Protein AF-A0A9D7NKY5-F1 (afdb_monomer_lite)

Secondary structure (DSSP, 8-state):
--B-TTS-EEEEE-HHHHHHHHHS-HHHHHHTHHHHTSHHHHTTTPEEEEE-GGGS----SS-TT-S-EEEEEEEHHHHHTTTT---HHHHHHHHHHHHSHHHHHHHHHHHHHHHHHHHTSPPPHHHHTT--

Foldseek 3Di:
DDAFPVRKDKDWACPVVVVVLLVDALVVLVVCVVQLPDLVSVQQRIWMKIFDCPPVFHQDPVRNPTGDIDGDPDGSVCVLVVVVVDDPRRSVSVVVVCVDPVNVVVSVVVSVVSVVSSVPHDDPPVVVVVVD

Radius of gyration: 17.59 Å; chains: 1; bounding box: 40×30×55 Å

pLDDT: mean 81.78, std 12.65, range [46.16, 94.19]

Structure (mmCIF, N/CA/C/O backbone):
data_AF-A0A9D7NKY5-F1
#
_entry.id   AF-A0A9D7NKY5-F1
#
loop_
_atom_site.group_PDB
_atom_site.id
_atom_site.type_symbol
_atom_site.label_atom_id
_atom_site.label_alt_id
_atom_site.label_comp_id
_atom_site.label_asym_id
_atom_site.label_entity_id
_atom_site.label_seq_id
_atom_site.pdbx_PDB_ins_code
_atom_site.Cartn_x
_atom_site.Cartn_y
_atom_site.Cartn_z
_atom_site.occupancy
_atom_site.B_iso_or_equiv
_atom_site.auth_seq_id
_atom_site.auth_comp_id
_atom_site.auth_asym_id
_atom_site.auth_atom_id
_atom_site.pdbx_PDB_model_num
ATOM 1 N N . MET A 1 1 ? 10.768 9.017 -6.216 1.00 66.31 1 MET A N 1
ATOM 2 C CA . MET A 1 1 ? 9.847 7.859 -6.234 1.00 66.31 1 MET A CA 1
ATOM 3 C C . MET A 1 1 ? 10.612 6.661 -6.761 1.00 66.31 1 MET A C 1
ATOM 5 O O . MET A 1 1 ? 11.515 6.899 -7.560 1.00 66.31 1 MET A O 1
ATOM 9 N N . PRO A 1 2 ? 10.335 5.432 -6.297 1.00 76.62 2 PRO A N 1
ATOM 10 C CA . PRO A 1 2 ? 10.986 4.244 -6.840 1.00 76.62 2 PRO A CA 1
ATOM 11 C C . PRO A 1 2 ? 10.778 4.126 -8.357 1.00 76.62 2 PRO A C 1
ATOM 13 O O . PRO A 1 2 ? 9.707 4.473 -8.855 1.00 76.62 2 PRO A O 1
ATOM 16 N N . GLN A 1 3 ? 11.797 3.651 -9.076 1.00 82.06 3 GLN A N 1
ATOM 17 C CA . GLN A 1 3 ? 11.749 3.422 -10.519 1.00 82.06 3 GLN A CA 1
ATOM 18 C C . GLN A 1 3 ? 12.115 1.966 -10.807 1.00 82.06 3 GLN A C 1
ATOM 20 O O . GLN A 1 3 ? 13.192 1.506 -10.435 1.00 82.06 3 GLN A O 1
ATOM 25 N N . LEU A 1 4 ? 11.209 1.249 -11.466 1.00 80.56 4 LEU A N 1
ATOM 26 C CA . LEU A 1 4 ? 11.426 -0.117 -11.925 1.00 80.56 4 LEU A CA 1
ATOM 27 C C . LEU A 1 4 ? 12.456 -0.152 -13.063 1.00 80.56 4 LEU A C 1
ATOM 29 O O . LEU A 1 4 ? 12.638 0.830 -13.782 1.00 80.56 4 LEU A O 1
ATOM 33 N N . CYS A 1 5 ? 13.068 -1.315 -13.306 1.00 78.88 5 CYS A N 1
ATOM 34 C CA . CYS A 1 5 ? 14.031 -1.497 -14.401 1.00 78.88 5 CYS A CA 1
ATOM 35 C C . CYS A 1 5 ? 13.445 -1.213 -15.798 1.00 78.88 5 CYS A C 1
ATOM 37 O O . CYS A 1 5 ? 14.196 -0.945 -16.730 1.00 78.88 5 CYS A O 1
ATOM 39 N N . SER A 1 6 ? 12.118 -1.259 -15.948 1.00 78.12 6 SER A N 1
ATOM 40 C CA . SER A 1 6 ? 11.408 -0.868 -17.173 1.00 78.12 6 SER A CA 1
ATOM 41 C C . SER A 1 6 ? 11.294 0.646 -17.381 1.00 78.12 6 SER A C 1
ATOM 43 O O . SER A 1 6 ? 10.752 1.069 -18.395 1.00 78.12 6 SER A O 1
ATOM 45 N N . GLY A 1 7 ? 11.743 1.463 -16.424 1.00 77.62 7 GLY A N 1
ATOM 46 C CA . GLY A 1 7 ? 11.580 2.917 -16.426 1.00 77.62 7 GLY A CA 1
ATOM 47 C C . GLY A 1 7 ? 10.295 3.404 -15.748 1.00 77.62 7 GLY A C 1
ATOM 48 O O . GLY A 1 7 ? 10.194 4.586 -15.428 1.00 77.62 7 GLY A O 1
ATOM 49 N N . ARG A 1 8 ? 9.342 2.507 -15.451 1.00 78.31 8 ARG A N 1
ATOM 50 C CA . ARG A 1 8 ? 8.088 2.843 -14.756 1.00 78.31 8 ARG A CA 1
ATOM 51 C C . ARG A 1 8 ? 8.356 3.330 -13.336 1.00 78.31 8 ARG A C 1
ATOM 53 O O . ARG A 1 8 ? 9.018 2.640 -12.560 1.00 78.31 8 ARG A O 1
ATOM 60 N N . HIS A 1 9 ? 7.781 4.471 -12.967 1.00 83.88 9 HIS A N 1
ATOM 61 C CA . HIS A 1 9 ? 7.788 4.912 -11.575 1.00 83.88 9 HIS A CA 1
ATOM 62 C C . HIS A 1 9 ? 6.605 4.311 -10.834 1.00 83.88 9 HIS A C 1
ATOM 64 O O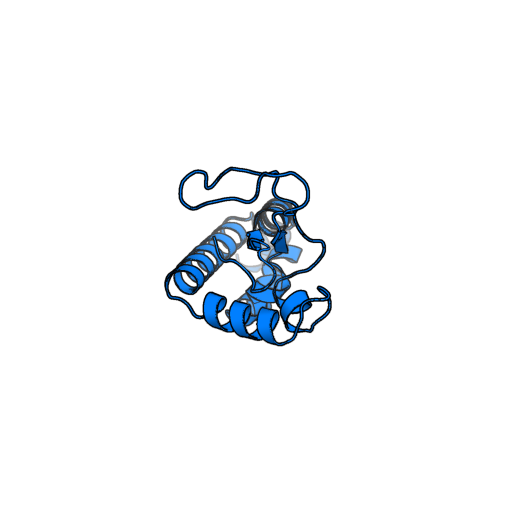 . HIS A 1 9 ? 5.482 4.294 -11.343 1.00 83.88 9 HIS A O 1
ATOM 70 N N . VAL A 1 10 ? 6.874 3.829 -9.626 1.00 87.25 10 VAL A N 1
ATOM 71 C CA . VAL A 1 10 ? 5.862 3.233 -8.756 1.00 87.25 10 VAL A CA 1
ATOM 72 C C . VAL A 1 10 ? 5.813 3.953 -7.412 1.00 87.25 10 VAL A C 1
ATOM 74 O O . VAL A 1 10 ? 6.633 4.822 -7.108 1.00 87.25 10 VAL A O 1
ATOM 77 N N . GLY A 1 11 ? 4.825 3.629 -6.596 1.00 88.88 11 GLY A N 1
ATOM 78 C CA . GLY A 1 11 ? 4.697 4.144 -5.243 1.00 88.88 11 GLY A CA 1
ATOM 79 C C . GLY A 1 11 ? 3.601 3.422 -4.478 1.00 88.88 11 GLY A C 1
ATOM 80 O O . GLY A 1 11 ? 2.928 2.541 -5.010 1.00 88.88 11 GLY A O 1
ATOM 81 N N . LEU A 1 12 ? 3.414 3.824 -3.226 1.00 91.50 12 LEU A N 1
ATOM 82 C CA . LEU A 1 12 ? 2.369 3.303 -2.354 1.00 91.50 12 LEU A CA 1
ATOM 83 C C . LEU A 1 12 ? 1.193 4.278 -2.328 1.00 91.50 12 LEU A C 1
ATOM 85 O O . LEU A 1 12 ? 1.383 5.481 -2.160 1.00 91.50 12 LEU A O 1
ATOM 89 N N . ALA A 1 13 ? -0.015 3.750 -2.476 1.00 92.06 13 ALA A N 1
ATOM 90 C CA . ALA A 1 13 ? -1.262 4.498 -2.455 1.00 92.06 13 ALA A CA 1
ATOM 91 C C . ALA A 1 13 ? -2.176 3.949 -1.347 1.00 92.06 13 ALA A C 1
ATOM 93 O O . ALA A 1 13 ? -3.039 3.108 -1.615 1.00 92.06 13 ALA A O 1
ATOM 94 N N . PRO A 1 14 ? -2.012 4.406 -0.090 1.00 92.12 14 PRO A N 1
ATOM 95 C CA . PRO A 1 14 ? -2.898 4.006 1.001 1.00 92.12 14 PRO A CA 1
ATOM 96 C C . PRO A 1 14 ? -4.264 4.702 0.941 1.00 92.12 14 PRO A C 1
ATOM 98 O O . PRO A 1 14 ? -5.205 4.225 1.562 1.00 92.12 14 PRO A O 1
ATOM 101 N N . GLY A 1 15 ? -4.389 5.803 0.186 1.00 90.62 15 GLY A N 1
ATOM 102 C CA . GLY A 1 15 ? -5.586 6.650 0.127 1.00 90.62 15 GLY A CA 1
ATOM 103 C C . GLY A 1 15 ? -6.907 5.887 -0.032 1.00 90.62 15 GLY A C 1
ATOM 104 O O . GLY A 1 15 ? -7.777 6.061 0.812 1.00 90.62 15 GLY A O 1
ATOM 105 N N . PRO A 1 16 ? -7.063 4.988 -1.025 1.00 89.38 16 PRO A N 1
ATOM 106 C CA . PRO A 1 16 ? -8.292 4.206 -1.174 1.00 89.38 16 PRO A CA 1
ATOM 107 C C . PRO A 1 16 ? -8.653 3.381 0.068 1.00 89.38 16 PRO A C 1
ATOM 109 O O . PRO A 1 16 ? -9.824 3.304 0.434 1.00 89.38 16 PRO A O 1
ATOM 112 N N . PHE A 1 17 ? -7.654 2.787 0.727 1.00 91.19 17 PHE A N 1
ATOM 113 C CA . PHE A 1 17 ? -7.861 2.015 1.949 1.00 91.19 17 PHE A CA 1
ATOM 114 C C . PHE A 1 17 ? -8.209 2.918 3.134 1.00 91.19 17 PHE A C 1
ATOM 116 O O . PHE A 1 17 ? -9.168 2.629 3.840 1.00 91.19 17 PHE A O 1
ATOM 123 N N . LEU A 1 18 ? -7.493 4.030 3.322 1.00 92.38 18 LEU A N 1
ATOM 124 C CA . LEU A 1 18 ? -7.776 4.990 4.392 1.00 92.38 18 LEU A CA 1
ATOM 125 C C . LEU A 1 18 ? -9.175 5.600 4.245 1.00 92.38 18 LEU A C 1
ATOM 127 O O . LEU A 1 18 ? -9.936 5.607 5.206 1.00 92.38 18 LEU A O 1
ATOM 131 N N . SER A 1 19 ? -9.562 6.019 3.038 1.00 92.00 19 SER A N 1
ATOM 132 C CA . SER A 1 19 ? -10.901 6.556 2.774 1.00 92.00 19 SER A CA 1
ATOM 133 C C . SER A 1 19 ? -12.002 5.524 3.009 1.00 92.00 19 SER A C 1
ATOM 135 O O . SER A 1 19 ? -13.075 5.876 3.500 1.00 92.00 19 SER A O 1
ATOM 137 N N . TRP A 1 20 ? -11.761 4.253 2.669 1.00 92.38 20 TRP A N 1
ATOM 138 C CA . TRP A 1 20 ? -12.679 3.172 3.026 1.00 92.38 20 TRP A CA 1
ATOM 139 C C . TRP A 1 20 ? -12.745 2.988 4.547 1.00 92.38 20 TRP A C 1
ATOM 141 O O . TRP A 1 20 ? -13.839 2.923 5.101 1.00 92.38 20 TRP A O 1
ATOM 151 N N . LEU A 1 21 ? -11.597 2.967 5.229 1.00 91.06 21 LEU A N 1
ATOM 152 C CA . LEU A 1 21 ? -11.508 2.756 6.671 1.00 91.06 21 LEU A CA 1
ATOM 153 C C . LEU A 1 21 ? -12.224 3.864 7.444 1.00 91.06 21 LEU A C 1
ATOM 155 O O . LEU A 1 21 ? -12.951 3.574 8.387 1.00 91.06 21 LEU A O 1
ATOM 159 N N . GLU A 1 22 ? -12.091 5.121 7.030 1.00 91.44 22 GLU A N 1
ATOM 160 C CA . GLU A 1 22 ? -12.815 6.259 7.607 1.00 91.44 22 GLU A CA 1
ATOM 161 C C . GLU A 1 22 ? -14.337 6.064 7.540 1.00 91.44 22 GLU A C 1
ATOM 163 O O . GLU A 1 22 ? -15.032 6.331 8.521 1.00 91.44 22 GLU A O 1
ATOM 168 N N . GLN A 1 23 ? -14.843 5.508 6.437 1.00 90.81 23 GLN A N 1
ATOM 169 C CA . GLN A 1 23 ? -16.272 5.264 6.204 1.00 90.81 23 GLN A CA 1
ATOM 170 C C . GLN A 1 23 ? -16.784 3.939 6.790 1.00 90.81 23 GLN A C 1
ATOM 172 O O . GLN A 1 23 ? -17.988 3.783 6.988 1.00 90.81 23 GLN A O 1
ATOM 177 N N . ALA A 1 24 ? -15.893 2.983 7.066 1.00 89.56 24 ALA A N 1
ATOM 178 C CA . ALA A 1 24 ? -16.249 1.670 7.590 1.00 89.56 24 ALA A CA 1
ATOM 179 C C . ALA A 1 24 ? -16.911 1.760 8.976 1.00 89.56 24 ALA A C 1
ATOM 181 O O . ALA A 1 24 ? -16.606 2.653 9.778 1.00 89.56 24 ALA A O 1
ATOM 182 N N . SER A 1 25 ? -17.794 0.810 9.291 1.00 88.62 25 SER A N 1
ATOM 183 C CA . SER A 1 25 ? -18.361 0.700 10.638 1.00 88.62 25 SER A CA 1
ATOM 184 C C . SER A 1 25 ? -17.278 0.323 11.660 1.00 88.62 25 SER A C 1
ATOM 186 O O . SER A 1 25 ? -16.229 -0.212 11.295 1.00 88.62 25 SER A O 1
ATOM 188 N N . TRP A 1 26 ? -17.517 0.571 12.955 1.00 86.56 26 TRP A N 1
ATOM 189 C CA . TRP A 1 26 ? -16.593 0.118 14.006 1.00 86.56 26 TRP A CA 1
ATOM 190 C C . TRP A 1 26 ? -16.377 -1.402 13.951 1.00 86.56 26 TRP A C 1
ATOM 192 O O . TRP A 1 26 ? -15.249 -1.862 14.082 1.00 86.56 26 TRP A O 1
ATOM 202 N N . GLY A 1 27 ? -17.442 -2.171 13.689 1.00 84.50 27 GLY A N 1
ATOM 203 C CA . GLY A 1 27 ? -17.373 -3.629 13.577 1.00 84.50 27 GLY A CA 1
ATOM 204 C C . GLY A 1 27 ? -16.479 -4.093 12.427 1.00 84.50 27 GLY A C 1
ATOM 205 O O . GLY A 1 27 ? -15.607 -4.930 12.633 1.00 84.50 27 GLY A O 1
ATOM 206 N N . ASP A 1 28 ? -16.630 -3.506 11.240 1.00 86.88 28 ASP A N 1
ATOM 207 C CA . ASP A 1 28 ? -15.790 -3.859 10.086 1.00 86.88 28 ASP A CA 1
ATOM 208 C C . ASP A 1 28 ? -14.327 -3.448 10.306 1.00 86.88 28 ASP A C 1
ATOM 210 O O . ASP A 1 28 ? -13.402 -4.170 9.939 1.00 86.88 28 ASP A O 1
ATOM 214 N N . ALA A 1 29 ? -14.114 -2.293 10.942 1.00 85.81 29 ALA A N 1
ATOM 215 C CA . ALA A 1 29 ? -12.790 -1.752 11.211 1.00 85.81 29 ALA A CA 1
ATOM 216 C C . ALA A 1 29 ? -12.035 -2.545 12.294 1.00 85.81 29 ALA A C 1
ATOM 218 O O . ALA A 1 29 ? -10.845 -2.813 12.143 1.00 85.81 29 ALA A O 1
ATOM 219 N N . VAL A 1 30 ? -12.709 -2.960 13.374 1.00 83.25 30 VAL A N 1
ATOM 220 C CA . VAL A 1 30 ? -12.065 -3.700 14.472 1.00 83.25 30 VAL A CA 1
ATOM 221 C C . VAL A 1 30 ? -11.681 -5.123 14.065 1.00 83.25 30 VAL A C 1
ATOM 223 O O . VAL A 1 30 ? -10.676 -5.641 14.545 1.00 83.25 30 VAL A O 1
ATOM 226 N N . LEU A 1 31 ? -12.426 -5.742 13.140 1.00 83.69 31 LEU A N 1
ATOM 227 C CA . LEU A 1 31 ? -12.089 -7.063 12.598 1.00 83.69 31 LEU A CA 1
ATOM 228 C C . LEU A 1 31 ? -10.746 -7.069 11.859 1.00 83.69 31 LEU A C 1
ATOM 230 O O . LEU A 1 31 ? -10.093 -8.106 11.795 1.00 83.69 31 LEU A O 1
ATOM 234 N N . LEU A 1 32 ? -10.306 -5.912 11.361 1.00 79.94 32 LEU A N 1
ATOM 235 C CA . LEU A 1 32 ? -9.001 -5.762 10.730 1.00 79.94 32 LEU A CA 1
ATOM 236 C C . LEU A 1 32 ? -7.860 -5.603 11.733 1.00 79.94 32 LEU A C 1
ATOM 238 O O . LEU A 1 32 ? -6.716 -5.836 11.362 1.00 79.94 32 LEU A O 1
ATOM 242 N N . VAL A 1 33 ? -8.122 -5.231 12.990 1.00 77.56 33 VAL A N 1
ATOM 243 C CA . VAL A 1 33 ? -7.056 -4.981 13.977 1.00 77.56 33 VAL A CA 1
ATOM 244 C C . VAL A 1 33 ? -6.139 -6.192 14.158 1.00 77.56 33 VAL A C 1
ATOM 246 O O . VAL A 1 33 ? -4.931 -5.999 14.046 1.00 77.56 33 VAL A O 1
ATOM 249 N N . PRO A 1 34 ? -6.641 -7.427 14.384 1.00 74.69 34 PRO A N 1
ATOM 250 C CA . PRO A 1 34 ? -5.785 -8.606 14.514 1.00 74.69 34 PRO A CA 1
ATOM 251 C C . PRO A 1 34 ? -4.984 -8.877 13.241 1.00 74.69 34 PRO A C 1
ATOM 253 O O . PRO A 1 34 ? -3.834 -9.305 13.305 1.00 74.69 34 PRO A O 1
ATOM 256 N N . GLU A 1 35 ? -5.583 -8.609 12.080 1.00 75.31 35 GLU A N 1
ATOM 257 C CA . GLU A 1 35 ? -4.928 -8.808 10.795 1.00 75.31 35 GLU A CA 1
ATOM 258 C C . GLU A 1 35 ? -3.849 -7.755 10.556 1.00 75.31 35 GLU A C 1
ATOM 260 O O . GLU A 1 35 ? -2.794 -8.086 10.045 1.00 75.31 35 GLU A O 1
ATOM 265 N N . LEU A 1 36 ? -4.027 -6.508 10.972 1.00 76.19 36 LEU A N 1
ATOM 266 C CA . LEU A 1 36 ? -3.078 -5.427 10.699 1.00 76.19 36 LEU A CA 1
ATOM 267 C C . LEU A 1 36 ? -1.966 -5.294 11.750 1.00 76.19 36 LEU A C 1
ATOM 269 O O . LEU A 1 36 ? -1.086 -4.456 11.581 1.00 76.19 36 LEU A O 1
ATOM 273 N N . GLN A 1 37 ? -1.938 -6.145 12.787 1.00 68.06 37 GLN A N 1
ATOM 274 C CA . GLN A 1 37 ? -0.859 -6.135 13.792 1.00 68.06 37 GLN A CA 1
ATOM 275 C C . GLN A 1 37 ? 0.517 -6.464 13.207 1.00 68.06 37 GLN A C 1
ATOM 277 O O . GLN A 1 37 ? 1.540 -6.096 13.783 1.00 68.06 37 GLN A O 1
ATOM 282 N N . GLU A 1 38 ? 0.558 -7.161 12.072 1.00 69.06 38 GLU A N 1
ATOM 283 C CA . GLU A 1 38 ? 1.806 -7.475 11.394 1.00 69.06 38 GLU A CA 1
ATOM 284 C C . GLU A 1 38 ? 2.000 -6.604 10.155 1.00 69.06 38 GLU A C 1
ATOM 286 O O . GLU A 1 38 ? 1.151 -6.546 9.265 1.00 69.06 38 GLU A O 1
ATOM 291 N N . PHE A 1 39 ? 3.195 -6.026 10.046 1.00 69.50 39 PHE A N 1
ATOM 292 C CA . PHE A 1 39 ? 3.652 -5.210 8.919 1.00 69.50 39 PHE A CA 1
ATOM 293 C C . PHE A 1 39 ? 3.308 -5.798 7.539 1.00 69.50 39 PHE A C 1
ATOM 295 O O . PHE A 1 39 ? 2.878 -5.092 6.630 1.00 69.50 39 PHE A O 1
ATOM 302 N N . LYS A 1 40 ? 3.445 -7.120 7.381 1.00 74.81 40 LYS A N 1
ATOM 303 C CA . LYS A 1 40 ? 3.173 -7.825 6.119 1.00 74.81 40 LYS A CA 1
ATOM 304 C C . LYS A 1 40 ? 1.709 -7.739 5.673 1.00 74.81 40 LYS A C 1
ATOM 306 O O . LYS A 1 40 ? 1.421 -7.854 4.487 1.00 74.81 40 LYS A O 1
ATOM 311 N N . ASN A 1 41 ? 0.781 -7.535 6.602 1.00 82.19 41 ASN A N 1
ATOM 312 C CA . ASN A 1 41 ? -0.644 -7.524 6.303 1.00 82.19 41 ASN A CA 1
ATOM 313 C C . ASN A 1 41 ? -1.115 -6.152 5.804 1.00 82.19 41 ASN A C 1
ATOM 315 O O . ASN A 1 41 ? -2.049 -6.098 5.007 1.00 82.19 41 ASN A O 1
ATOM 319 N N . LEU A 1 42 ? -0.399 -5.065 6.125 1.00 85.62 42 LEU A N 1
ATOM 320 C CA . LEU A 1 42 ? -0.604 -3.765 5.471 1.00 85.62 42 LEU A CA 1
ATOM 321 C C . LEU A 1 42 ? -0.378 -3.842 3.954 1.00 85.62 42 LEU A C 1
ATOM 323 O O . LEU A 1 42 ? -1.078 -3.192 3.177 1.00 85.62 42 LEU A O 1
ATOM 327 N N . LEU A 1 43 ? 0.541 -4.699 3.503 1.00 90.31 43 LEU A N 1
ATOM 328 C CA . LEU A 1 43 ? 0.823 -4.881 2.077 1.00 90.31 43 LEU A CA 1
ATOM 329 C C . LEU A 1 43 ? -0.382 -5.438 1.299 1.00 90.31 43 LEU A C 1
ATOM 331 O O . LEU A 1 43 ? -0.465 -5.267 0.084 1.00 90.31 43 LEU A O 1
ATOM 335 N N . ARG A 1 44 ? -1.339 -6.073 1.986 1.00 89.06 44 ARG A N 1
ATOM 336 C CA . ARG A 1 44 ? -2.562 -6.625 1.383 1.00 89.06 44 ARG A CA 1
ATOM 337 C C . ARG A 1 44 ? -3.636 -5.579 1.121 1.00 89.06 44 ARG A C 1
ATOM 339 O O . ARG A 1 44 ? -4.566 -5.857 0.375 1.00 89.06 44 ARG A O 1
ATOM 346 N N . VAL A 1 45 ? -3.534 -4.403 1.735 1.00 88.69 45 VAL A N 1
ATOM 347 C CA . VAL A 1 45 ? -4.551 -3.345 1.624 1.00 88.69 45 VAL A CA 1
ATOM 348 C C . VAL A 1 45 ? -4.032 -2.107 0.899 1.00 88.69 45 VAL A C 1
ATOM 350 O O . VAL A 1 45 ? -4.810 -1.374 0.291 1.00 88.69 45 VAL A O 1
ATOM 353 N N . ILE A 1 46 ? -2.716 -1.891 0.893 1.00 91.88 46 ILE A N 1
ATOM 354 C CA . ILE A 1 46 ? -2.093 -0.765 0.197 1.00 91.88 46 ILE A CA 1
ATOM 355 C C . ILE A 1 46 ? -2.069 -1.036 -1.307 1.00 91.88 46 ILE A C 1
ATOM 357 O O . ILE A 1 46 ? -1.501 -2.031 -1.761 1.00 91.88 46 ILE A O 1
ATOM 361 N N . LYS A 1 47 ? -2.660 -0.126 -2.088 1.00 93.56 47 LYS A N 1
ATOM 362 C CA . LYS A 1 47 ? -2.575 -0.139 -3.553 1.00 93.56 47 LYS A CA 1
ATOM 363 C C . LYS A 1 47 ? -1.233 0.403 -4.027 1.00 93.56 47 LYS A C 1
ATOM 365 O O . LYS A 1 47 ? -0.548 1.135 -3.313 1.00 93.56 47 LYS A O 1
ATOM 370 N N . ILE A 1 48 ? -0.876 0.068 -5.258 1.00 91.88 48 ILE A N 1
ATOM 371 C CA . ILE A 1 48 ? 0.287 0.642 -5.937 1.00 91.88 48 ILE A CA 1
ATOM 372 C C . ILE A 1 48 ? -0.178 1.833 -6.768 1.00 91.88 48 ILE A C 1
ATOM 374 O O . ILE A 1 48 ? -1.239 1.783 -7.380 1.00 91.88 48 ILE A O 1
ATOM 378 N N . VAL A 1 49 ? 0.607 2.903 -6.810 1.00 89.06 49 VAL A N 1
ATOM 379 C CA . VAL A 1 49 ? 0.457 3.948 -7.829 1.00 89.06 49 VAL A CA 1
ATOM 380 C C . VAL A 1 49 ? 1.517 3.747 -8.899 1.00 89.06 49 VAL A C 1
ATOM 382 O O . VAL A 1 49 ? 2.677 3.505 -8.574 1.00 89.06 49 VAL A O 1
ATOM 385 N N . GLU A 1 50 ? 1.123 3.834 -10.164 1.00 85.44 50 GLU A N 1
ATOM 386 C CA . GLU A 1 50 ? 2.013 3.723 -11.316 1.00 85.44 50 GLU A CA 1
ATOM 387 C C . GLU A 1 50 ? 1.969 5.007 -12.143 1.00 85.44 50 GLU A C 1
ATOM 389 O O . GLU A 1 50 ? 0.904 5.584 -12.368 1.00 85.44 50 GLU A O 1
ATOM 394 N N . TYR A 1 51 ? 3.125 5.423 -12.648 1.00 76.94 51 TYR A N 1
ATOM 395 C CA . TYR A 1 51 ? 3.241 6.514 -13.609 1.00 76.94 51 TYR A CA 1
ATOM 396 C C . TYR A 1 51 ? 3.600 5.900 -14.955 1.00 76.94 51 TYR A C 1
ATOM 398 O O . TYR A 1 51 ? 4.674 5.315 -15.124 1.00 76.94 51 TYR A O 1
ATOM 406 N N . ARG A 1 52 ? 2.666 5.980 -15.906 1.00 62.94 52 ARG A N 1
ATOM 407 C CA . ARG A 1 52 ? 2.868 5.433 -17.247 1.00 62.94 52 ARG A CA 1
ATOM 408 C C . ARG A 1 52 ? 3.772 6.367 -18.045 1.00 62.94 52 ARG A C 1
ATOM 410 O O . ARG A 1 52 ? 3.432 7.521 -18.273 1.00 62.94 52 ARG A O 1
ATOM 417 N N . ASP A 1 53 ? 4.874 5.822 -18.545 1.00 58.38 53 ASP A N 1
ATOM 418 C CA . ASP A 1 53 ? 5.854 6.518 -19.395 1.00 58.38 53 ASP A CA 1
ATOM 419 C C . ASP A 1 53 ? 5.293 6.888 -20.793 1.00 58.38 53 ASP A C 1
ATOM 421 O O . ASP A 1 53 ? 5.928 7.538 -21.617 1.00 58.38 53 ASP A O 1
ATOM 425 N N . THR A 1 54 ? 4.049 6.499 -21.091 1.00 53.28 54 THR A N 1
ATOM 426 C CA . THR A 1 54 ? 3.438 6.621 -22.422 1.00 53.28 54 THR A CA 1
ATOM 427 C C . THR A 1 54 ? 3.046 8.048 -22.827 1.00 53.28 54 THR A C 1
ATOM 429 O O . THR A 1 54 ? 2.580 8.239 -23.946 1.00 53.28 54 THR A O 1
ATOM 432 N N . LEU A 1 55 ? 3.223 9.053 -21.962 1.00 50.69 55 LEU A N 1
ATOM 433 C CA . LEU A 1 55 ? 2.854 10.452 -22.227 1.00 50.69 55 LEU A CA 1
ATOM 434 C C . LEU A 1 55 ? 4.015 11.440 -21.996 1.00 50.69 55 LEU A C 1
ATOM 436 O O . LEU A 1 55 ? 3.785 12.494 -21.431 1.00 50.69 55 LEU A O 1
ATOM 440 N N . GLN A 1 56 ? 5.261 11.135 -22.392 1.00 53.28 56 GLN A N 1
ATOM 441 C CA . GLN A 1 56 ? 6.408 12.083 -22.318 1.00 53.28 56 GLN A CA 1
ATOM 442 C C . GLN A 1 56 ? 6.602 12.786 -20.952 1.00 53.28 56 GLN A C 1
ATOM 444 O O . GLN A 1 56 ? 7.184 13.867 -20.871 1.00 53.28 56 GLN A O 1
ATOM 449 N N . ALA A 1 57 ? 6.097 12.189 -19.876 1.00 56.72 57 ALA A N 1
ATOM 450 C CA . ALA A 1 57 ? 5.908 12.872 -18.608 1.00 56.72 57 ALA A CA 1
ATOM 451 C C . ALA A 1 57 ? 6.067 11.893 -17.439 1.00 56.72 57 ALA A C 1
ATOM 453 O O . ALA A 1 57 ? 5.217 11.828 -16.563 1.00 56.72 57 ALA A O 1
ATOM 454 N N . ALA A 1 58 ? 7.122 11.079 -17.432 1.00 57.28 58 ALA A N 1
ATOM 455 C CA . ALA A 1 58 ? 7.481 10.318 -16.238 1.00 57.28 58 ALA A CA 1
ATOM 456 C C . ALA A 1 58 ? 8.017 11.273 -15.148 1.00 57.28 58 ALA A C 1
ATOM 458 O O . ALA A 1 58 ? 8.782 12.182 -15.482 1.00 57.28 58 ALA A O 1
ATOM 459 N N . PRO A 1 59 ? 7.676 11.080 -13.859 1.00 63.81 59 PRO A N 1
ATOM 460 C CA . PRO A 1 59 ? 8.264 11.862 -12.778 1.00 63.81 59 PRO A CA 1
ATOM 461 C C . PRO A 1 59 ? 9.787 11.768 -12.811 1.00 63.81 59 PRO A C 1
ATOM 463 O O . PRO A 1 59 ? 10.348 10.680 -12.712 1.00 63.81 59 PRO A O 1
ATOM 466 N N . SER A 1 60 ? 10.476 12.901 -12.889 1.00 64.88 60 SER A N 1
ATOM 467 C CA . SER A 1 60 ? 11.935 12.951 -12.770 1.00 64.88 60 SER A CA 1
ATOM 468 C C . SER A 1 60 ? 12.335 13.556 -11.422 1.00 64.88 60 SER A C 1
ATOM 470 O O . SER A 1 60 ? 11.500 14.160 -10.743 1.00 64.88 60 SER A O 1
ATOM 472 N N . PRO A 1 61 ? 13.603 13.431 -10.994 1.00 63.75 61 PRO A N 1
ATOM 473 C CA . PRO A 1 61 ? 14.089 14.158 -9.822 1.00 63.75 61 PRO A CA 1
ATOM 474 C C . PRO A 1 61 ? 13.844 15.675 -9.907 1.00 63.75 61 PRO A C 1
ATOM 476 O O . PRO A 1 61 ? 13.530 16.290 -8.891 1.00 63.75 61 PRO A O 1
ATOM 479 N N . ASP A 1 62 ? 13.921 16.250 -11.114 1.00 66.25 62 ASP A N 1
ATOM 480 C CA . ASP A 1 62 ? 13.724 17.684 -11.371 1.00 66.25 62 ASP A CA 1
ATOM 481 C C . ASP A 1 62 ? 12.241 18.077 -11.470 1.00 66.25 62 ASP A C 1
ATOM 483 O O . ASP A 1 62 ? 11.878 19.232 -11.245 1.00 66.25 62 ASP A O 1
ATOM 487 N N . GLN A 1 63 ? 11.370 17.123 -11.811 1.00 63.62 63 GLN A N 1
ATOM 488 C CA . GLN A 1 63 ? 9.925 17.311 -11.926 1.00 63.62 63 GLN A CA 1
ATOM 489 C C . GLN A 1 63 ? 9.190 16.109 -11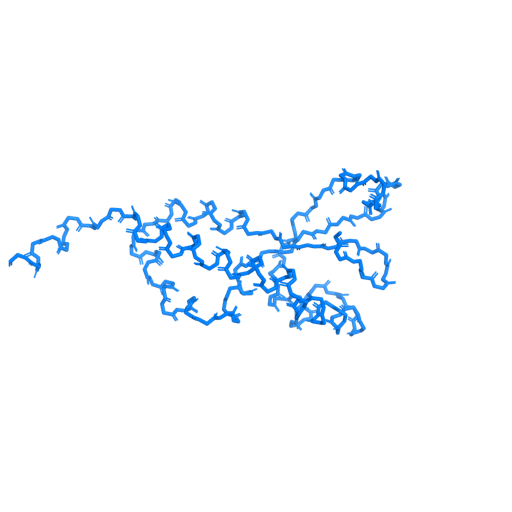.308 1.00 63.62 63 GLN A C 1
ATOM 491 O O . GLN A 1 63 ? 8.651 15.261 -12.023 1.00 63.62 63 GLN A O 1
ATOM 496 N N . PRO A 1 64 ? 9.139 16.017 -9.965 1.00 62.91 64 PRO A N 1
ATOM 497 C CA . PRO A 1 64 ? 8.622 14.838 -9.266 1.00 62.91 64 PRO A CA 1
ATOM 498 C C . PRO A 1 64 ? 7.101 14.666 -9.380 1.00 62.91 64 PRO A C 1
ATOM 500 O O . PRO A 1 64 ? 6.575 13.638 -8.966 1.00 62.91 64 PRO A O 1
ATOM 503 N N . LEU A 1 65 ? 6.402 15.675 -9.908 1.00 62.41 65 LEU A N 1
ATOM 504 C CA . LEU A 1 65 ? 4.955 15.680 -10.140 1.00 62.41 65 LEU A CA 1
ATOM 505 C C . LEU A 1 65 ? 4.600 15.560 -11.630 1.00 62.41 65 LEU A C 1
ATOM 507 O O . LEU A 1 65 ? 3.449 15.773 -12.000 1.00 62.41 65 LEU A O 1
ATOM 511 N N . LEU A 1 66 ? 5.583 15.289 -12.492 1.00 63.59 66 LEU A N 1
ATOM 512 C CA . LEU A 1 66 ? 5.348 15.122 -13.919 1.00 63.59 66 LEU A CA 1
ATOM 513 C C . LEU A 1 66 ? 4.604 13.798 -14.169 1.00 63.59 66 LEU A C 1
ATOM 515 O O . LEU A 1 66 ? 5.005 12.761 -13.648 1.00 63.59 66 LEU A O 1
ATOM 519 N N . GLY A 1 67 ? 3.524 13.850 -14.950 1.00 66.81 67 GLY A N 1
ATOM 520 C CA . GLY A 1 67 ? 2.681 12.693 -15.270 1.00 66.81 67 GLY A CA 1
ATOM 521 C C . GLY A 1 67 ? 1.488 12.509 -14.338 1.00 66.81 67 GLY A C 1
ATOM 522 O O . GLY A 1 67 ? 1.512 12.896 -13.172 1.00 66.81 67 GLY A O 1
ATOM 523 N N . GLU A 1 68 ? 0.424 11.897 -14.861 1.00 69.06 68 GLU A N 1
ATOM 524 C CA . GLU A 1 68 ? -0.759 11.570 -14.065 1.00 69.06 68 GLU A CA 1
ATOM 525 C C . GLU A 1 68 ? -0.569 10.213 -13.365 1.00 69.06 68 GLU A C 1
ATOM 527 O O . GLU A 1 68 ? -0.395 9.193 -14.044 1.00 69.06 68 GLU A O 1
ATOM 532 N N . PRO A 1 69 ? -0.589 10.169 -12.019 1.00 79.19 69 PRO A N 1
ATOM 533 C CA . PRO A 1 69 ? -0.544 8.912 -11.289 1.00 79.19 69 PRO A CA 1
ATOM 534 C C . PRO A 1 69 ? -1.812 8.101 -11.545 1.00 79.19 69 PRO A C 1
ATOM 536 O O . PRO A 1 69 ? -2.925 8.601 -11.386 1.00 79.19 69 PRO A O 1
ATOM 539 N N . VAL A 1 70 ? -1.649 6.816 -11.845 1.00 84.44 70 VAL A N 1
ATOM 540 C CA . VAL A 1 70 ? -2.764 5.870 -11.915 1.00 84.44 70 VAL A CA 1
ATOM 541 C C . VAL A 1 70 ? -2.680 4.937 -10.719 1.00 84.44 70 VAL A C 1
ATOM 543 O O . VAL A 1 70 ? -1.695 4.218 -10.548 1.00 84.44 70 VAL A O 1
ATOM 546 N N . VAL A 1 71 ? -3.715 4.939 -9.879 1.00 86.50 71 VAL A N 1
ATOM 547 C CA . VAL A 1 71 ? -3.850 3.932 -8.823 1.00 86.50 71 VAL A CA 1
ATOM 548 C C . VAL A 1 71 ? -4.123 2.591 -9.495 1.00 86.50 71 VAL A C 1
ATOM 550 O O . VAL A 1 71 ? -5.123 2.420 -10.191 1.00 86.50 71 VAL A O 1
ATOM 553 N N . SER A 1 72 ? -3.202 1.658 -9.306 1.00 85.81 72 SER A N 1
ATOM 554 C CA . SER A 1 72 ? -3.292 0.299 -9.810 1.00 85.81 72 SER A CA 1
ATOM 555 C C . SER A 1 72 ? -4.454 -0.439 -9.150 1.00 85.81 72 SER A C 1
ATOM 557 O O . SER A 1 72 ? -4.772 -0.234 -7.976 1.00 85.81 72 SER A O 1
ATOM 559 N N . GLU A 1 73 ? -5.067 -1.355 -9.894 1.00 88.06 73 GLU A N 1
ATOM 560 C CA . GLU A 1 73 ? -6.029 -2.305 -9.335 1.00 88.06 73 GLU A CA 1
ATOM 561 C C . GLU A 1 73 ? -5.360 -3.297 -8.368 1.00 88.06 73 GLU A C 1
ATOM 563 O O . GLU A 1 73 ? -6.037 -3.894 -7.530 1.00 88.06 73 GLU A O 1
ATOM 568 N N . TRP A 1 74 ? -4.031 -3.416 -8.423 1.00 92.81 74 TRP A N 1
ATOM 569 C CA . TRP A 1 74 ? -3.236 -4.330 -7.614 1.00 92.81 74 TRP A CA 1
ATOM 570 C C . TRP A 1 74 ? -2.806 -3.720 -6.280 1.00 92.81 74 TRP A C 1
ATOM 572 O O . TRP A 1 74 ? -2.444 -2.543 -6.174 1.00 92.81 74 TRP A O 1
ATOM 582 N N . THR A 1 75 ? -2.834 -4.551 -5.243 1.00 93.94 75 THR A N 1
ATOM 583 C CA . THR A 1 75 ? -2.187 -4.255 -3.962 1.00 93.94 75 THR A CA 1
ATOM 584 C C . THR A 1 75 ? -0.683 -4.511 -4.045 1.00 93.94 75 THR A C 1
ATOM 586 O O . THR A 1 75 ? -0.194 -5.129 -4.995 1.00 93.94 75 THR A O 1
ATOM 589 N N . VAL A 1 76 ? 0.065 -4.067 -3.035 1.00 93.75 76 VAL A N 1
ATOM 590 C CA . VAL A 1 76 ? 1.482 -4.428 -2.898 1.00 93.75 76 VAL A CA 1
ATOM 591 C C . VAL A 1 76 ? 1.638 -5.946 -2.884 1.00 93.75 76 VAL A C 1
ATOM 593 O O . VAL A 1 76 ? 2.441 -6.473 -3.648 1.00 93.75 76 VAL A O 1
ATOM 596 N N . GLN A 1 77 ? 0.826 -6.655 -2.095 1.00 93.38 77 GLN A N 1
ATOM 597 C CA . GLN A 1 77 ? 0.856 -8.115 -2.046 1.00 93.38 77 GLN A CA 1
ATOM 598 C C . GLN A 1 77 ? 0.572 -8.741 -3.419 1.00 93.38 77 GLN A C 1
ATOM 600 O O . GLN A 1 77 ? 1.300 -9.636 -3.829 1.00 93.38 77 GLN A O 1
ATOM 605 N N . ASP A 1 78 ? -0.418 -8.244 -4.166 1.00 94.19 78 ASP A N 1
ATOM 606 C CA . ASP A 1 78 ? -0.725 -8.766 -5.506 1.00 94.19 78 ASP A CA 1
ATOM 607 C C . ASP A 1 78 ? 0.458 -8.628 -6.477 1.00 94.19 78 ASP A C 1
ATOM 609 O O . ASP A 1 78 ? 0.710 -9.524 -7.286 1.00 94.19 78 ASP A O 1
ATOM 613 N N . ALA A 1 79 ? 1.202 -7.520 -6.406 1.00 91.50 79 ALA A N 1
ATOM 614 C CA . ALA A 1 79 ? 2.397 -7.336 -7.223 1.00 91.50 79 ALA A CA 1
ATOM 615 C C . ALA A 1 79 ? 3.540 -8.268 -6.803 1.00 91.50 79 ALA A C 1
ATOM 617 O O . ALA A 1 79 ? 4.216 -8.826 -7.672 1.00 91.50 79 ALA A O 1
ATOM 618 N N . LEU A 1 80 ? 3.725 -8.483 -5.496 1.00 92.00 80 LEU A N 1
ATOM 619 C CA . LEU A 1 80 ? 4.696 -9.446 -4.965 1.00 92.00 80 LEU A CA 1
ATOM 620 C C . LEU A 1 80 ? 4.346 -10.887 -5.366 1.00 92.00 80 LEU A C 1
ATOM 622 O O . LEU A 1 80 ? 5.238 -11.652 -5.731 1.00 92.00 80 LEU A O 1
ATOM 626 N N . ASP A 1 81 ? 3.055 -11.213 -5.414 1.00 93.06 81 ASP A N 1
ATOM 627 C CA . ASP A 1 81 ? 2.523 -12.500 -5.877 1.00 93.06 81 ASP A CA 1
ATOM 628 C C . ASP A 1 81 ? 2.576 -12.654 -7.414 1.00 93.06 81 ASP A C 1
ATOM 630 O O . ASP A 1 81 ? 2.190 -13.689 -7.958 1.00 93.06 81 ASP A O 1
ATOM 634 N N . GLY A 1 82 ? 3.045 -11.633 -8.141 1.00 90.50 82 GLY A N 1
ATOM 635 C CA . GLY A 1 82 ? 3.239 -11.675 -9.592 1.00 90.50 82 GLY A CA 1
ATOM 636 C C . GLY A 1 82 ? 2.008 -11.336 -10.435 1.00 90.50 82 GLY A C 1
ATOM 637 O O . GLY A 1 82 ? 2.069 -11.465 -11.657 1.00 90.50 82 GLY A O 1
ATOM 638 N N . LYS A 1 83 ? 0.910 -10.854 -9.838 1.00 91.62 83 LYS A N 1
ATOM 639 C CA . LYS A 1 83 ? -0.323 -10.509 -10.575 1.00 91.62 83 LYS A CA 1
ATOM 640 C C . LYS A 1 83 ? -0.200 -9.227 -11.403 1.00 91.62 83 LYS A C 1
ATOM 642 O O . LYS A 1 83 ? -0.891 -9.084 -12.404 1.00 91.62 83 LYS A O 1
ATOM 647 N N . ALA A 1 84 ? 0.722 -8.332 -11.042 1.00 86.06 84 ALA A N 1
ATOM 648 C CA . ALA A 1 84 ? 0.930 -7.047 -11.722 1.00 86.06 84 ALA A CA 1
ATOM 649 C C . ALA A 1 84 ? 1.662 -7.147 -13.081 1.00 86.06 84 ALA A C 1
ATOM 651 O O . ALA A 1 84 ? 2.005 -6.127 -13.679 1.00 86.06 84 ALA A O 1
ATOM 652 N N . GLY A 1 85 ? 1.966 -8.358 -13.567 1.00 85.81 85 GLY A N 1
ATOM 653 C CA . GLY A 1 85 ? 2.684 -8.565 -14.834 1.00 85.81 85 GLY A CA 1
ATOM 654 C C . GLY A 1 85 ? 4.136 -8.073 -14.824 1.00 85.81 85 GLY A C 1
ATOM 655 O O . GLY A 1 85 ? 4.754 -7.945 -15.878 1.00 85.81 85 GLY A O 1
ATOM 656 N N . TRP A 1 86 ? 4.685 -7.770 -13.645 1.00 88.75 86 TRP A N 1
ATOM 657 C CA . TRP A 1 86 ? 6.074 -7.356 -13.481 1.00 88.75 86 TRP A CA 1
ATOM 658 C C . TRP A 1 86 ? 7.011 -8.546 -13.668 1.00 88.75 86 TRP A C 1
ATOM 660 O O . TRP A 1 86 ? 6.722 -9.663 -13.227 1.00 88.75 86 TRP A O 1
ATOM 670 N N . SER A 1 87 ? 8.156 -8.288 -14.291 1.00 91.25 87 SER A N 1
ATOM 671 C CA . SER A 1 87 ? 9.248 -9.253 -14.379 1.00 91.25 87 SER A CA 1
ATOM 672 C C . SER A 1 87 ? 9.807 -9.591 -12.991 1.00 91.25 87 SER A C 1
ATOM 674 O O . SER A 1 87 ? 9.593 -8.879 -12.009 1.00 91.25 87 SER A O 1
ATOM 676 N N . GLU A 1 88 ? 10.540 -10.700 -12.891 1.00 92.38 88 GLU A N 1
ATOM 677 C CA . GLU A 1 88 ? 11.154 -11.121 -11.628 1.00 92.38 88 GLU A CA 1
ATOM 678 C C . GLU A 1 88 ? 12.156 -10.090 -11.090 1.00 92.38 88 GLU A C 1
ATOM 680 O O . GLU A 1 88 ? 12.159 -9.815 -9.892 1.00 92.38 88 GLU A O 1
ATOM 685 N N . SER A 1 89 ? 12.941 -9.462 -11.970 1.00 91.25 89 SER A N 1
ATOM 686 C CA . SER A 1 89 ? 13.885 -8.405 -11.595 1.00 91.25 89 SER A CA 1
ATOM 687 C C . SER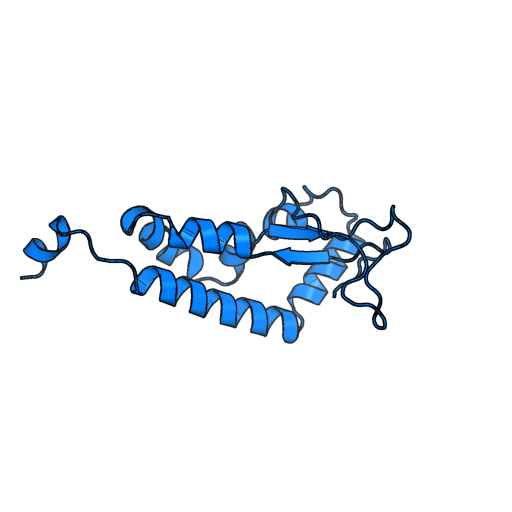 A 1 89 ? 13.181 -7.165 -11.045 1.00 91.25 89 SER A C 1
ATOM 689 O O . SER A 1 89 ? 13.635 -6.601 -10.054 1.00 91.25 89 SER A O 1
ATOM 691 N N . GLU A 1 90 ? 12.049 -6.761 -11.627 1.00 91.06 90 GLU A N 1
ATOM 692 C CA . GLU A 1 90 ? 11.241 -5.647 -11.116 1.00 91.06 90 GLU A CA 1
ATOM 693 C C . GLU A 1 90 ? 10.639 -5.956 -9.744 1.00 91.06 90 GLU A C 1
ATOM 695 O O . GLU A 1 90 ? 10.647 -5.093 -8.868 1.00 91.06 90 GLU A O 1
ATOM 700 N N . ARG A 1 91 ? 10.162 -7.189 -9.525 1.00 92.94 91 ARG A N 1
ATOM 701 C CA . ARG A 1 91 ? 9.673 -7.613 -8.205 1.00 92.94 91 ARG A CA 1
ATOM 702 C C . ARG A 1 91 ? 10.792 -7.631 -7.170 1.00 92.94 91 ARG A C 1
ATOM 704 O O . ARG A 1 91 ? 10.601 -7.094 -6.086 1.00 92.94 91 ARG A O 1
ATOM 711 N N . ALA A 1 92 ? 11.949 -8.202 -7.501 1.00 91.88 92 ALA A N 1
ATOM 712 C CA . ALA A 1 92 ? 13.103 -8.233 -6.603 1.00 91.88 92 ALA A CA 1
ATOM 713 C C . ALA A 1 92 ? 13.560 -6.815 -6.230 1.00 91.88 92 ALA A C 1
ATOM 715 O O . ALA A 1 92 ? 13.782 -6.522 -5.058 1.00 91.88 92 ALA A O 1
ATOM 716 N N . TRP A 1 93 ? 13.611 -5.917 -7.216 1.00 91.56 93 TRP A N 1
ATOM 717 C CA . TRP A 1 93 ? 13.915 -4.508 -6.998 1.00 91.56 93 TRP A CA 1
ATOM 718 C C . TRP A 1 93 ? 12.882 -3.833 -6.087 1.00 91.56 93 TRP A C 1
ATOM 720 O O . TRP A 1 93 ? 13.239 -3.101 -5.169 1.00 91.56 93 TRP A O 1
ATOM 730 N N . PHE A 1 94 ? 11.589 -4.094 -6.299 1.00 92.12 94 PHE A N 1
ATOM 731 C CA . PHE A 1 94 ? 10.536 -3.508 -5.472 1.00 92.12 94 PHE A CA 1
ATOM 732 C C . PHE A 1 94 ? 10.567 -4.026 -4.032 1.00 92.12 94 PHE A C 1
ATOM 734 O O . PHE A 1 94 ? 10.338 -3.251 -3.108 1.00 92.12 94 PHE A O 1
ATOM 741 N N . VAL A 1 95 ? 10.902 -5.305 -3.827 1.00 92.81 95 VAL A N 1
ATOM 742 C CA . VAL A 1 95 ? 11.136 -5.8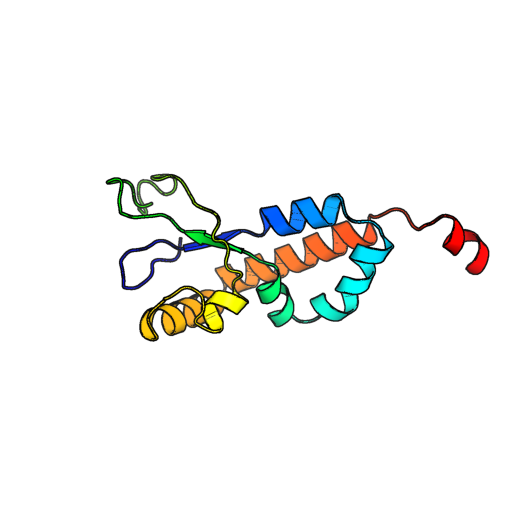76 -2.492 1.00 92.81 95 VAL A CA 1
ATOM 743 C C . VAL A 1 95 ? 12.293 -5.167 -1.791 1.00 92.81 95 VAL A C 1
ATOM 745 O O . VAL A 1 95 ? 12.133 -4.764 -0.642 1.00 92.81 95 VAL A O 1
ATOM 748 N N . ASP A 1 96 ? 13.421 -4.968 -2.474 1.00 92.56 96 ASP A N 1
ATOM 749 C CA . ASP A 1 96 ? 14.567 -4.228 -1.928 1.00 92.56 96 ASP A CA 1
ATOM 750 C C . ASP A 1 96 ? 14.181 -2.783 -1.568 1.00 92.56 96 ASP A C 1
ATOM 752 O O . ASP A 1 96 ? 14.442 -2.302 -0.465 1.00 92.56 96 ASP A O 1
ATOM 756 N N . TRP A 1 97 ? 13.428 -2.111 -2.443 1.00 92.06 97 TRP A N 1
ATOM 757 C CA . TRP A 1 97 ? 12.912 -0.776 -2.156 1.00 92.06 97 TRP A CA 1
ATOM 758 C C . TRP A 1 97 ? 11.965 -0.745 -0.947 1.00 92.06 97 TRP A C 1
ATOM 760 O O . TRP A 1 97 ? 12.071 0.162 -0.119 1.00 92.06 97 TRP A O 1
ATOM 770 N N . LEU A 1 98 ? 11.070 -1.727 -0.802 1.00 91.75 98 LEU A N 1
ATOM 771 C CA . LEU A 1 98 ? 10.194 -1.848 0.369 1.00 91.75 98 LEU A CA 1
ATOM 772 C C . LEU A 1 98 ? 10.991 -2.039 1.666 1.00 91.75 98 LEU A C 1
ATOM 774 O O . LEU A 1 98 ? 10.516 -1.633 2.722 1.00 91.75 98 LEU A O 1
ATOM 778 N N . GLN A 1 99 ? 12.192 -2.619 1.604 1.00 92.06 99 GLN A N 1
ATOM 779 C CA . GLN A 1 99 ? 13.101 -2.769 2.747 1.00 92.06 99 GLN A CA 1
ATOM 780 C C . GLN A 1 99 ? 13.913 -1.500 3.054 1.00 92.06 99 GLN A C 1
ATOM 782 O O . GLN A 1 99 ? 14.560 -1.427 4.099 1.00 92.06 99 GLN A O 1
ATOM 787 N N . SER A 1 100 ? 13.875 -0.481 2.189 1.00 91.50 100 SER A N 1
ATOM 788 C CA . SER A 1 100 ? 14.548 0.794 2.451 1.00 91.50 100 SER A CA 1
ATOM 789 C C . SER A 1 100 ? 13.954 1.513 3.667 1.00 91.50 100 SER A C 1
ATOM 791 O O . SER A 1 100 ? 12.745 1.459 3.900 1.00 91.50 100 SER A O 1
ATOM 793 N N . SER A 1 101 ? 14.788 2.254 4.408 1.00 92.06 101 SER A N 1
ATOM 794 C CA . SER A 1 101 ? 14.357 3.006 5.600 1.00 92.06 101 SER A CA 1
ATOM 795 C C . SER A 1 101 ? 13.159 3.906 5.312 1.00 92.06 101 SER A C 1
ATOM 797 O O . SER A 1 101 ? 12.163 3.855 6.015 1.00 92.06 101 SER A O 1
ATOM 799 N N . ARG A 1 102 ? 13.194 4.641 4.196 1.00 89.19 102 ARG A N 1
ATOM 800 C CA . ARG A 1 102 ? 12.096 5.522 3.783 1.00 89.19 102 ARG A CA 1
ATOM 801 C C .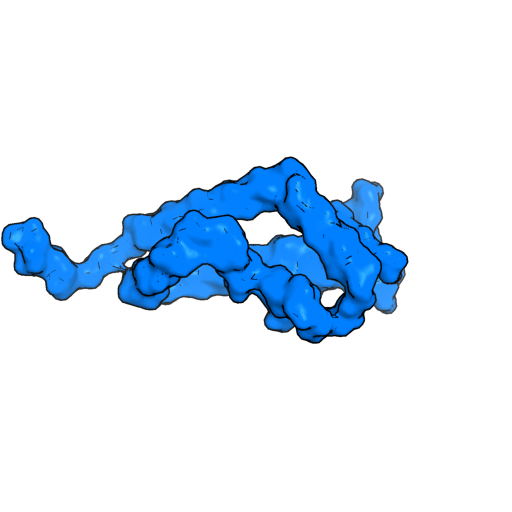 ARG A 1 102 ? 10.764 4.785 3.609 1.00 89.19 102 ARG A C 1
ATOM 803 O O . ARG A 1 102 ? 9.723 5.346 3.939 1.00 89.19 102 ARG A O 1
ATOM 810 N N . ALA A 1 103 ? 10.775 3.586 3.026 1.00 89.62 103 ALA A N 1
ATOM 811 C CA . ALA A 1 103 ? 9.554 2.807 2.837 1.00 89.62 103 ALA A CA 1
ATOM 812 C C . ALA A 1 103 ? 9.069 2.210 4.165 1.00 89.62 103 ALA A C 1
ATOM 814 O O . ALA A 1 103 ? 7.871 2.234 4.437 1.00 89.62 103 ALA A O 1
ATOM 815 N N . GLN A 1 104 ? 9.994 1.730 4.999 1.00 91.25 104 GLN A N 1
ATOM 816 C CA . GLN A 1 104 ? 9.697 1.200 6.330 1.00 91.25 104 GLN A CA 1
ATOM 817 C C . GLN A 1 104 ? 9.101 2.272 7.254 1.00 91.25 104 GLN A C 1
ATOM 819 O O . GLN A 1 104 ? 8.060 2.021 7.854 1.00 91.25 104 GLN A O 1
ATOM 824 N N . ASP A 1 105 ? 9.688 3.472 7.296 1.00 91.50 105 ASP A N 1
ATOM 825 C CA . ASP A 1 105 ? 9.194 4.605 8.089 1.00 91.50 105 ASP A CA 1
ATOM 826 C C . ASP A 1 105 ? 7.779 5.004 7.645 1.00 91.50 105 ASP A C 1
ATOM 828 O O . ASP A 1 105 ? 6.865 5.086 8.459 1.00 91.50 105 ASP A O 1
ATOM 832 N N . PHE A 1 106 ? 7.558 5.141 6.332 1.00 90.38 106 PHE A N 1
ATOM 833 C CA . PHE A 1 106 ? 6.234 5.445 5.781 1.00 90.38 106 PHE A CA 1
ATOM 834 C C . PHE A 1 106 ? 5.179 4.395 6.160 1.00 90.38 106 PHE A C 1
ATOM 836 O O . PHE A 1 106 ? 4.042 4.733 6.482 1.00 90.38 106 PHE A O 1
ATOM 843 N N . LEU A 1 107 ? 5.535 3.111 6.096 1.00 89.88 107 LEU A N 1
ATOM 844 C CA . LEU A 1 107 ? 4.628 2.015 6.433 1.00 89.88 107 LEU A CA 1
ATOM 845 C C . LEU A 1 107 ? 4.350 1.939 7.941 1.00 89.88 107 LEU A C 1
ATOM 847 O O . LEU A 1 107 ? 3.232 1.603 8.328 1.00 89.88 107 LEU A O 1
ATOM 851 N N . ALA A 1 108 ? 5.330 2.277 8.782 1.00 90.19 108 ALA A N 1
ATOM 852 C CA . ALA A 1 108 ? 5.150 2.390 10.226 1.00 90.19 108 ALA A CA 1
ATOM 853 C C . ALA A 1 108 ? 4.209 3.551 10.586 1.00 90.19 108 ALA A C 1
ATOM 855 O O . ALA A 1 108 ? 3.253 3.343 11.333 1.00 90.19 108 ALA A O 1
ATOM 856 N N . ASP A 1 109 ? 4.414 4.732 9.998 1.00 91.88 109 ASP A N 1
ATOM 857 C CA . ASP A 1 109 ? 3.535 5.895 10.183 1.00 91.88 109 ASP A CA 1
ATOM 858 C C . ASP A 1 109 ? 2.101 5.586 9.731 1.00 91.88 109 ASP A C 1
ATOM 860 O O . ASP A 1 109 ? 1.128 5.913 10.413 1.00 91.88 109 ASP A O 1
ATOM 864 N N . LEU A 1 110 ? 1.959 4.884 8.604 1.00 91.12 110 LEU A N 1
ATOM 865 C CA . LEU A 1 110 ? 0.661 4.442 8.109 1.00 91.12 110 LEU A CA 1
ATOM 866 C C . LEU A 1 110 ? -0.021 3.459 9.070 1.00 91.12 110 LEU A C 1
ATOM 868 O O . LEU A 1 110 ? -1.230 3.554 9.268 1.00 91.12 110 LEU A O 1
ATOM 872 N N . LEU A 1 111 ? 0.723 2.526 9.677 1.00 89.56 111 LEU A N 1
ATOM 873 C CA . LEU A 1 111 ? 0.162 1.614 10.677 1.00 89.56 111 LEU A CA 1
ATOM 874 C C . LEU A 1 111 ? -0.401 2.387 11.872 1.00 89.56 111 LEU A C 1
ATOM 876 O O . LEU A 1 111 ? -1.510 2.103 12.320 1.00 89.56 111 LEU A O 1
ATOM 880 N N . VAL A 1 112 ? 0.351 3.375 12.363 1.00 90.50 112 VAL A N 1
ATOM 881 C CA . VAL A 1 112 ? -0.087 4.248 13.459 1.00 90.50 112 VAL A CA 1
ATOM 882 C C . VAL A 1 112 ? -1.372 4.974 13.068 1.00 90.50 112 VAL A C 1
ATOM 884 O O . VAL A 1 112 ? -2.359 4.874 13.792 1.00 90.50 112 VAL A O 1
ATOM 887 N N . GLN A 1 113 ? -1.406 5.598 11.889 1.00 91.44 113 GLN A N 1
ATOM 888 C CA . GLN A 1 113 ? -2.587 6.305 11.390 1.00 91.44 113 GLN A CA 1
ATOM 889 C C . GLN A 1 113 ? -3.820 5.392 11.286 1.00 91.44 113 GLN A C 1
ATOM 891 O O . GLN A 1 113 ? -4.925 5.777 11.665 1.00 91.44 113 GLN A O 1
ATOM 896 N N . VAL A 1 114 ? -3.649 4.163 10.794 1.00 89.75 114 VAL A N 1
ATOM 897 C CA . VAL A 1 114 ? -4.729 3.169 10.714 1.00 89.75 114 VAL A CA 1
ATOM 898 C C . VAL A 1 114 ? -5.275 2.842 12.103 1.00 89.75 114 VAL A C 1
ATOM 900 O O . VAL A 1 114 ? -6.490 2.854 12.304 1.00 89.75 114 VAL A O 1
ATOM 903 N N . MET A 1 115 ? -4.393 2.589 13.072 1.00 88.50 115 MET A N 1
ATOM 904 C CA . MET A 1 115 ? -4.794 2.294 14.448 1.00 88.50 115 MET A CA 1
ATOM 905 C C . MET A 1 115 ? -5.491 3.487 15.112 1.00 88.50 115 MET A C 1
ATOM 907 O O . MET A 1 115 ? -6.477 3.295 15.821 1.00 88.50 115 MET A O 1
ATOM 911 N N . GLU A 1 116 ? -5.038 4.714 14.850 1.00 90.50 116 GLU A N 1
ATOM 912 C CA . GLU A 1 116 ? -5.690 5.941 15.320 1.00 90.50 116 GLU A CA 1
ATOM 913 C C . GLU A 1 116 ? -7.111 6.085 14.764 1.00 90.50 116 GLU A C 1
ATOM 915 O O . GLU A 1 116 ? -8.038 6.354 15.529 1.00 90.50 116 GLU A O 1
ATOM 920 N N . ILE A 1 117 ? -7.314 5.841 13.462 1.00 90.44 117 ILE A N 1
ATOM 921 C CA . ILE A 1 117 ? -8.649 5.879 12.845 1.00 90.44 117 ILE A CA 1
ATOM 922 C C . ILE A 1 117 ? -9.565 4.838 13.491 1.00 90.44 117 ILE A C 1
ATOM 924 O O . ILE A 1 117 ? -10.705 5.152 13.827 1.00 90.44 117 ILE A O 1
ATOM 928 N N . ILE A 1 118 ? -9.085 3.605 13.683 1.00 87.94 118 ILE A N 1
ATOM 929 C CA . ILE A 1 118 ? -9.891 2.527 14.272 1.00 87.94 118 ILE A CA 1
ATOM 930 C C . ILE A 1 118 ? -10.265 2.853 15.723 1.00 87.94 118 ILE A C 1
ATOM 932 O O . ILE A 1 118 ? -11.431 2.729 16.093 1.00 87.94 118 ILE A O 1
ATOM 936 N N . HIS A 1 119 ? -9.309 3.303 16.540 1.00 86.19 119 HIS A N 1
ATOM 937 C CA . HIS A 1 119 ? -9.564 3.669 17.936 1.00 86.19 119 HIS A CA 1
ATOM 938 C C . HIS A 1 119 ? -10.441 4.919 18.080 1.00 86.19 119 HIS A C 1
ATOM 940 O O . HIS A 1 119 ? -11.165 5.043 19.065 1.00 86.19 119 HIS A O 1
ATOM 946 N N . GLY A 1 120 ? -10.400 5.833 17.108 1.00 87.81 120 GLY A N 1
ATOM 947 C CA . GLY A 1 120 ? -11.236 7.032 17.078 1.00 87.81 120 GLY A CA 1
ATOM 948 C C . GLY A 1 120 ? -12.688 6.781 16.661 1.00 87.81 120 GLY A C 1
ATOM 949 O O . GLY A 1 120 ? -13.510 7.696 16.747 1.00 87.81 120 GLY A O 1
ATOM 950 N N . LYS A 1 121 ? -13.038 5.571 16.201 1.00 87.50 121 LYS A N 1
ATOM 951 C CA . LYS A 1 121 ? -14.413 5.257 15.796 1.00 87.50 121 LYS A CA 1
ATOM 952 C C . LYS A 1 121 ? -15.344 5.137 17.007 1.00 87.50 121 LYS A C 1
ATOM 954 O O . LYS A 1 121 ? -14.978 4.506 17.998 1.00 87.50 121 LYS A O 1
ATOM 959 N N . PRO A 1 122 ? -16.577 5.672 16.918 1.00 82.81 122 PRO A N 1
ATOM 960 C CA . PRO A 1 122 ? -17.550 5.554 17.995 1.00 82.81 122 PRO A CA 1
ATOM 961 C C . PRO A 1 122 ? -17.914 4.084 18.228 1.00 82.81 122 PRO A C 1
ATOM 963 O O . PRO A 1 122 ? -18.261 3.360 17.291 1.00 82.81 122 PRO A O 1
ATOM 966 N N . LEU A 1 123 ? -17.844 3.656 19.489 1.00 78.06 123 LEU A N 1
ATOM 967 C CA . LEU A 1 123 ? -18.300 2.336 19.913 1.00 78.06 123 LEU A CA 1
ATOM 968 C C . LEU A 1 123 ? -19.816 2.215 19.684 1.00 78.06 123 LEU A C 1
ATOM 970 O O . LEU A 1 123 ? -20.552 3.144 20.029 1.00 78.06 123 LEU A O 1
ATOM 974 N N . PRO A 1 124 ? -20.309 1.083 19.152 1.00 74.56 124 PRO A N 1
ATOM 975 C CA . PRO A 1 124 ? -21.742 0.833 19.057 1.00 74.56 124 PRO A CA 1
ATOM 976 C C . PRO A 1 124 ? -22.409 0.948 20.435 1.00 74.56 124 PRO A C 1
ATOM 978 O O . PRO A 1 124 ? -21.909 0.393 21.414 1.00 74.56 124 PRO A O 1
ATOM 981 N N . GLU A 1 125 ? -23.565 1.612 20.520 1.00 67.62 125 GLU A N 1
ATOM 982 C CA . GLU A 1 125 ? -24.330 1.758 21.774 1.00 67.62 125 GLU A CA 1
ATOM 983 C C . GLU A 1 125 ? -24.661 0.400 22.422 1.00 67.62 125 GLU A C 1
ATOM 985 O O . GLU A 1 125 ? -24.698 0.276 23.643 1.00 67.62 125 GLU A O 1
ATOM 990 N N . SER A 1 126 ? -24.802 -0.658 21.616 1.00 62.72 126 SER A N 1
ATOM 991 C CA . SER A 1 126 ? -25.024 -2.033 22.080 1.00 62.72 126 SER A CA 1
ATOM 992 C C . SER A 1 126 ? -23.869 -2.628 22.899 1.00 62.72 126 SER A C 1
ATOM 994 O O . SER A 1 126 ? -24.074 -3.629 23.578 1.00 62.72 126 SER A O 1
ATOM 996 N N . LEU A 1 127 ? -22.662 -2.056 22.822 1.00 57.34 127 LEU A N 1
ATOM 997 C CA . LEU A 1 127 ? -21.498 -2.465 23.618 1.00 57.34 127 LEU A CA 1
ATOM 998 C C . LEU A 1 127 ? -21.313 -1.614 24.883 1.00 57.34 127 LEU A C 1
ATOM 1000 O O . LEU A 1 127 ? -20.647 -2.073 25.807 1.00 57.34 127 LEU A O 1
ATOM 1004 N N . HIS A 1 128 ? -21.920 -0.422 24.959 1.00 54.81 128 HIS A N 1
ATOM 1005 C CA . HIS A 1 128 ? -21.844 0.428 26.153 1.00 54.81 128 HIS A CA 1
ATOM 1006 C C . HIS A 1 128 ? -22.496 -0.248 27.370 1.00 54.81 128 HIS A C 1
ATOM 1008 O O . HIS A 1 128 ? -21.902 -0.275 28.437 1.00 54.81 128 HIS A O 1
ATOM 1014 N N . GLY A 1 129 ? -23.656 -0.893 27.201 1.00 50.09 129 GLY A N 1
ATOM 1015 C CA . GLY A 1 129 ? -24.372 -1.547 28.308 1.00 50.09 129 GLY A CA 1
ATOM 1016 C C . GLY A 1 129 ? -23.820 -2.905 28.767 1.00 50.09 129 GLY A C 1
ATOM 1017 O O . GLY A 1 129 ? -24.408 -3.516 29.652 1.00 50.09 129 GLY A O 1
ATOM 1018 N N . ILE A 1 130 ? -22.747 -3.417 28.149 1.00 52.28 130 ILE A N 1
ATOM 1019 C CA . ILE A 1 130 ? -22.085 -4.675 28.557 1.00 52.28 130 ILE A CA 1
ATOM 1020 C C . ILE A 1 130 ? -20.855 -4.391 29.439 1.00 52.28 130 ILE A C 1
ATOM 1022 O O . ILE A 1 130 ? -20.385 -5.284 30.143 1.00 52.28 130 ILE A O 1
ATOM 1026 N N . LEU A 1 131 ? -20.327 -3.164 29.394 1.00 48.75 131 LEU A N 1
ATOM 1027 C CA . LEU A 1 131 ? -19.132 -2.742 30.132 1.00 48.75 131 LEU A CA 1
ATOM 1028 C C . LEU A 1 131 ? -19.442 -1.869 31.363 1.00 48.75 131 LEU A C 1
ATOM 1030 O O . LEU A 1 131 ? -18.499 -1.518 32.073 1.00 48.75 131 LEU A O 1
ATOM 1034 N N . ASP A 1 132 ? -20.720 -1.560 31.608 1.00 46.16 132 ASP A N 1
ATOM 1035 C CA . ASP A 1 132 ? -21.222 -0.929 32.841 1.00 46.16 132 ASP A CA 1
ATOM 1036 C C . ASP A 1 132 ? -21.502 -1.959 33.954 1.00 46.16 132 ASP A C 1
ATOM 1038 O O . ASP A 1 132 ? -22.059 -3.044 33.653 1.00 46.16 132 ASP A O 1
#

Sequence (132 aa):
MPQLCSGRHVGLAPGPFLSWLEQASWGDAVLLVPELQEFKNLLRVIKIVEYRDTLQAAPSPDQPLLGEPVVSE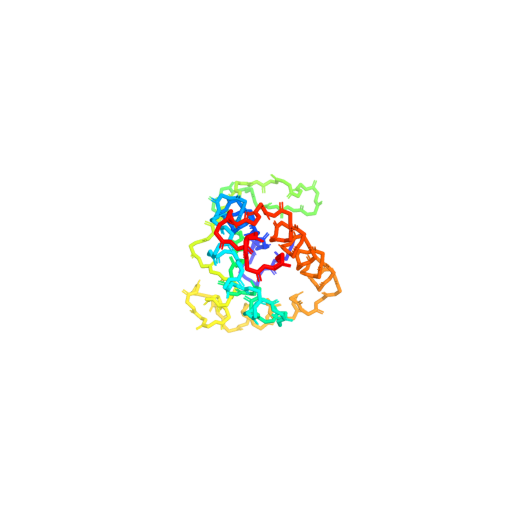WTVQDALDGKAGWSESERAWFVDWLQSSRAQDFLADLLVQVMEIIHGKPLPESLHGILD